Protein AF-A0A970YBD9-F1 (afdb_monomer_lite)

Radius of gyration: 17.01 Å; chains: 1; bounding box: 37×9×41 Å

pLDDT: mean 88.39, std 9.31, range [61.31, 98.38]

Foldseek 3Di:
DVVVVVVVVVVVVVVVVCVVCVCVVCVVVDDDDDPVPDD

Structure (mmCIF, N/CA/C/O backbone):
data_AF-A0A970YBD9-F1
#
_entry.id   AF-A0A970YBD9-F1
#
loop_
_atom_site.group_PDB
_atom_site.id
_atom_site.type_symbol
_atom_site.label_atom_id
_atom_site.label_alt_id
_atom_site.label_comp_id
_atom_site.label_asym_id
_atom_site.label_entity_id
_atom_site.label_seq_id
_atom_site.pdbx_PDB_ins_code
_atom_site.Cartn_x
_atom_site.Cartn_y
_atom_site.Cartn_z
_atom_site.occupancy
_atom_site.B_iso_or_equiv
_atom_site.auth_seq_id
_atom_site.auth_comp_id
_atom_site.auth_asym_id
_atom_site.auth_atom_id
_atom_site.pdbx_PDB_model_num
ATOM 1 N N . MET A 1 1 ? -13.643 3.516 21.644 1.00 61.31 1 MET A N 1
ATOM 2 C CA . MET A 1 1 ? -12.188 3.614 21.382 1.00 61.31 1 MET A CA 1
ATOM 3 C C . MET A 1 1 ? -11.631 2.430 20.585 1.00 61.31 1 MET A C 1
ATOM 5 O O . MET A 1 1 ? -11.260 2.643 19.444 1.00 61.31 1 MET A O 1
ATOM 9 N N . LYS A 1 2 ? -11.637 1.179 21.087 1.00 77.38 2 LYS A N 1
ATOM 10 C CA . LYS A 1 2 ? -11.033 0.011 20.387 1.00 77.38 2 LYS A CA 1
ATOM 11 C C . LYS A 1 2 ? -11.511 -0.220 18.938 1.00 77.38 2 LYS A C 1
ATOM 13 O O . LYS A 1 2 ? -10.694 -0.500 18.074 1.00 77.38 2 LYS A O 1
ATOM 18 N N . LYS A 1 3 ? -12.809 -0.040 18.653 1.00 89.56 3 LYS A N 1
ATOM 19 C CA . LYS A 1 3 ? -13.361 -0.163 17.286 1.00 89.56 3 LYS A CA 1
ATOM 20 C C . LYS A 1 3 ? -12.810 0.892 16.318 1.00 89.56 3 LYS A C 1
ATOM 22 O O . LYS A 1 3 ? -12.561 0.579 15.165 1.00 89.56 3 LYS A O 1
ATOM 27 N N . VAL A 1 4 ? -12.582 2.115 16.802 1.00 96.31 4 VAL A N 1
ATOM 28 C CA . VAL A 1 4 ? -12.024 3.214 15.996 1.00 96.31 4 VAL A CA 1
ATOM 29 C C . VAL A 1 4 ? -10.582 2.899 15.616 1.00 96.31 4 VAL A C 1
ATOM 31 O O . VAL A 1 4 ? -10.230 2.985 14.447 1.00 96.31 4 VAL A O 1
ATOM 34 N N . TYR A 1 5 ? -9.776 2.433 16.574 1.00 96.31 5 TYR A N 1
ATOM 35 C CA . TYR A 1 5 ? -8.411 1.989 16.285 1.00 96.31 5 TYR A CA 1
ATOM 36 C C . TYR A 1 5 ? -8.368 0.794 15.325 1.00 96.31 5 TYR A C 1
ATOM 38 O O . TYR A 1 5 ? -7.491 0.747 14.473 1.00 96.31 5 TYR A O 1
ATOM 46 N N . GLY A 1 6 ? -9.336 -0.127 15.403 1.00 97.19 6 GLY A N 1
ATOM 47 C CA . GLY A 1 6 ? -9.464 -1.224 14.438 1.00 97.19 6 GLY A CA 1
ATOM 48 C C . GLY A 1 6 ? -9.743 -0.741 13.010 1.00 97.19 6 GLY A C 1
ATOM 49 O O . GLY A 1 6 ? -9.126 -1.231 12.070 1.00 97.19 6 GLY A O 1
ATOM 50 N N . ILE A 1 7 ? -10.618 0.256 12.847 1.00 97.81 7 ILE A N 1
ATOM 51 C CA . ILE A 1 7 ? -10.904 0.864 11.537 1.00 97.81 7 ILE A CA 1
ATOM 52 C C . ILE A 1 7 ? -9.666 1.585 10.995 1.00 97.81 7 ILE A C 1
ATOM 54 O O . ILE A 1 7 ? -9.313 1.397 9.835 1.00 97.81 7 ILE A O 1
ATOM 58 N N . ILE A 1 8 ? -8.979 2.364 11.837 1.00 97.94 8 ILE A N 1
ATOM 59 C CA . ILE A 1 8 ? -7.744 3.059 11.447 1.00 97.94 8 ILE A CA 1
ATOM 60 C C . ILE A 1 8 ? -6.688 2.047 10.997 1.00 97.94 8 ILE A C 1
ATOM 62 O O . ILE A 1 8 ? -6.121 2.209 9.923 1.00 97.94 8 ILE A O 1
ATOM 66 N N . ALA A 1 9 ? -6.477 0.977 11.768 1.00 97.31 9 ALA A N 1
ATOM 67 C CA . ALA A 1 9 ? -5.528 -0.073 11.415 1.00 97.31 9 ALA A CA 1
ATOM 68 C C . ALA A 1 9 ? -5.865 -0.714 10.061 1.00 97.31 9 ALA A C 1
ATOM 70 O O . ALA A 1 9 ? -4.988 -0.819 9.209 1.00 97.31 9 ALA A O 1
ATOM 71 N N . ALA A 1 10 ? -7.133 -1.067 9.827 1.00 98.00 10 ALA A N 1
ATOM 72 C CA . ALA A 1 10 ? -7.565 -1.653 8.560 1.00 98.00 10 ALA A CA 1
ATOM 73 C C . ALA A 1 10 ? -7.307 -0.715 7.368 1.00 98.00 10 ALA A C 1
ATOM 75 O O . ALA A 1 10 ? -6.764 -1.149 6.351 1.00 98.00 10 ALA A O 1
ATOM 76 N N . ILE A 1 11 ? -7.632 0.575 7.506 1.00 98.38 11 ILE A N 1
ATOM 77 C CA . ILE A 1 11 ? -7.374 1.581 6.465 1.00 98.38 11 ILE A CA 1
ATOM 78 C C . ILE A 1 11 ? -5.870 1.706 6.206 1.00 98.38 11 ILE A C 1
ATOM 80 O O . ILE A 1 11 ? -5.441 1.656 5.053 1.00 98.38 11 ILE A O 1
ATOM 84 N N . SER A 1 12 ? -5.057 1.818 7.258 1.00 98.00 12 SER A N 1
ATOM 85 C CA . SER A 1 12 ? -3.601 1.908 7.132 1.00 98.00 12 SER A CA 1
ATOM 86 C C . SER A 1 12 ? -3.005 0.686 6.432 1.00 98.00 12 SER A C 1
ATOM 88 O O . SER A 1 12 ? -2.135 0.847 5.579 1.00 98.00 12 SER A O 1
ATOM 90 N N . THR A 1 13 ? -3.490 -0.523 6.732 1.00 97.88 13 THR A N 1
ATOM 91 C CA . THR A 1 13 ? -3.040 -1.752 6.065 1.00 97.88 13 THR A CA 1
ATOM 92 C C . THR A 1 13 ? -3.370 -1.743 4.575 1.00 97.88 13 THR A C 1
ATOM 94 O O . THR A 1 13 ? -2.509 -2.080 3.764 1.00 97.88 13 THR A O 1
ATOM 97 N N . VAL A 1 14 ? -4.579 -1.317 4.197 1.00 97.69 14 VAL A N 1
ATOM 98 C CA . VAL A 1 14 ? -4.974 -1.218 2.782 1.00 97.69 14 VAL A CA 1
ATOM 99 C C . VAL A 1 14 ? -4.097 -0.208 2.043 1.00 97.69 14 VAL A C 1
ATOM 101 O O . VAL A 1 14 ? -3.582 -0.514 0.969 1.00 97.69 14 VAL A O 1
ATOM 104 N N . VAL A 1 15 ? -3.867 0.970 2.629 1.00 97.19 15 VAL A N 1
ATOM 105 C CA . VAL A 1 15 ? -2.998 1.995 2.030 1.00 97.19 15 VAL A CA 1
ATOM 106 C C . VAL A 1 15 ? -1.570 1.474 1.867 1.00 97.19 15 VAL A C 1
ATOM 108 O O . VAL A 1 15 ? -0.997 1.606 0.787 1.00 97.19 15 VAL A O 1
ATOM 111 N N . ALA A 1 16 ? -1.006 0.834 2.893 1.00 96.94 16 ALA A N 1
ATOM 112 C CA . ALA A 1 16 ? 0.336 0.261 2.822 1.00 96.94 16 ALA A CA 1
ATOM 113 C C . ALA A 1 16 ? 0.454 -0.799 1.714 1.00 96.94 16 ALA A C 1
ATOM 115 O O . ALA A 1 16 ? 1.423 -0.787 0.956 1.00 96.94 16 ALA A O 1
ATOM 116 N N . ALA A 1 17 ? -0.548 -1.672 1.576 1.00 95.19 17 ALA A N 1
ATOM 117 C CA . ALA A 1 17 ? -0.578 -2.692 0.531 1.00 95.19 17 ALA A CA 1
ATOM 118 C C . ALA A 1 17 ? -0.634 -2.080 -0.880 1.00 95.19 17 ALA A C 1
ATOM 120 O O . ALA A 1 17 ? 0.080 -2.540 -1.774 1.00 95.19 17 ALA A O 1
ATOM 121 N N . LEU A 1 18 ? -1.435 -1.024 -1.073 1.00 93.12 18 LEU A N 1
ATOM 122 C CA . LEU A 1 18 ? -1.520 -0.301 -2.346 1.00 93.12 18 LEU A CA 1
ATOM 123 C C . LEU A 1 18 ? -0.199 0.388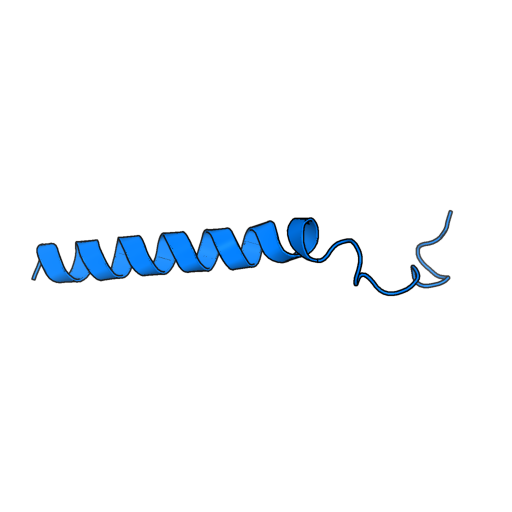 -2.700 1.00 93.12 18 LEU A C 1
ATOM 125 O O . LEU A 1 18 ? 0.255 0.281 -3.836 1.00 93.12 18 LEU A O 1
ATOM 129 N N . VAL A 1 19 ? 0.444 1.052 -1.734 1.00 93.56 19 VAL A N 1
ATOM 130 C CA . VAL A 1 19 ? 1.738 1.719 -1.948 1.00 93.56 19 VAL A CA 1
ATOM 131 C C . VAL A 1 19 ? 2.820 0.696 -2.288 1.00 93.56 19 VAL A C 1
ATOM 133 O O . VAL A 1 19 ? 3.517 0.866 -3.286 1.00 93.56 19 VAL A O 1
ATOM 136 N N . ALA A 1 20 ? 2.926 -0.393 -1.523 1.00 92.25 20 ALA A N 1
ATOM 137 C CA . ALA A 1 20 ? 3.926 -1.434 -1.760 1.00 92.25 20 ALA A CA 1
ATOM 138 C C . ALA A 1 20 ? 3.741 -2.131 -3.119 1.00 92.25 20 ALA A C 1
ATOM 140 O O . ALA A 1 20 ? 4.717 -2.403 -3.812 1.00 92.25 20 ALA A O 1
ATOM 141 N N . SER A 1 21 ? 2.492 -2.375 -3.527 1.00 89.56 21 SER A N 1
ATOM 142 C CA . SER A 1 21 ? 2.183 -3.056 -4.794 1.00 89.56 21 SER A CA 1
ATOM 143 C C . SER A 1 21 ? 2.174 -2.117 -6.003 1.00 89.56 21 SER A C 1
ATOM 145 O O . SER A 1 21 ? 2.082 -2.584 -7.137 1.00 89.56 21 SER A O 1
ATOM 147 N N . SER A 1 22 ? 2.264 -0.800 -5.795 1.00 88.25 22 SER A N 1
ATOM 148 C CA . SER A 1 22 ? 2.147 0.192 -6.869 1.00 88.25 22 SER A CA 1
ATOM 149 C C . SER A 1 22 ? 3.201 -0.001 -7.964 1.00 88.25 22 SER A C 1
ATOM 151 O O . SER A 1 22 ? 2.857 0.049 -9.140 1.00 88.25 22 SER A O 1
ATOM 153 N N . ALA A 1 23 ? 4.447 -0.332 -7.614 1.00 80.88 23 ALA A N 1
ATOM 154 C CA . ALA A 1 23 ? 5.498 -0.603 -8.598 1.00 80.88 23 ALA A CA 1
ATOM 155 C C . ALA A 1 23 ? 5.154 -1.790 -9.518 1.00 80.88 23 ALA A C 1
ATOM 157 O O . ALA A 1 23 ? 5.450 -1.752 -10.709 1.00 80.88 23 ALA A O 1
ATOM 158 N N . CYS A 1 24 ? 4.481 -2.816 -8.984 1.00 80.75 24 CYS A N 1
ATOM 159 C CA . CYS A 1 24 ? 4.034 -3.980 -9.750 1.00 80.75 24 CYS A CA 1
ATOM 160 C C . CYS A 1 24 ? 2.786 -3.690 -10.590 1.00 80.75 24 CYS A C 1
ATOM 162 O O . CYS A 1 24 ? 2.623 -4.279 -11.649 1.00 80.75 24 CYS A O 1
ATOM 164 N N . VAL A 1 25 ? 1.898 -2.801 -10.135 1.00 80.81 25 VAL A N 1
ATOM 165 C CA . VAL A 1 25 ? 0.677 -2.423 -10.870 1.00 80.81 25 VAL A CA 1
ATOM 166 C C . VAL A 1 25 ? 0.991 -1.442 -12.003 1.00 80.81 25 VAL A C 1
ATOM 168 O O . VAL A 1 25 ? 0.460 -1.575 -13.102 1.00 80.81 2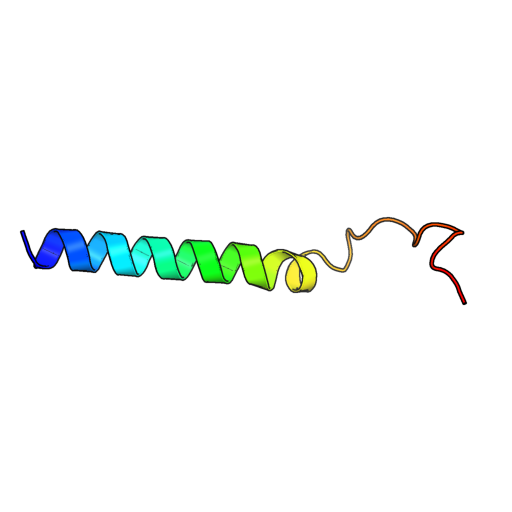5 VAL A O 1
ATOM 171 N N . PHE A 1 26 ? 1.885 -0.482 -11.764 1.00 77.62 26 PHE A N 1
ATOM 172 C CA . PHE A 1 26 ? 2.272 0.550 -12.729 1.00 77.62 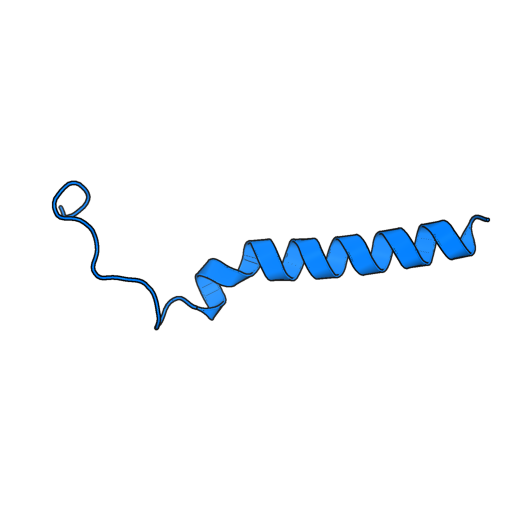26 PHE A CA 1
ATOM 173 C C . PHE A 1 26 ? 3.519 0.181 -13.546 1.00 77.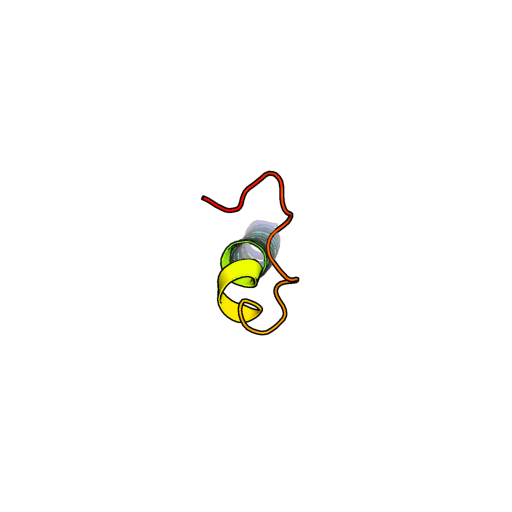62 26 PHE A C 1
ATOM 175 O O . PHE A 1 26 ? 4.118 1.061 -14.158 1.00 77.62 26 PHE A O 1
ATOM 182 N N . PHE A 1 27 ? 3.903 -1.101 -13.603 1.00 72.94 27 PHE A N 1
ATOM 183 C CA . PHE A 1 27 ? 5.101 -1.553 -14.324 1.00 72.94 27 PHE A CA 1
ATOM 184 C C . PHE A 1 27 ? 5.107 -1.140 -15.809 1.00 72.94 27 PHE A C 1
ATOM 186 O O . PHE A 1 27 ? 6.159 -0.859 -16.365 1.00 72.94 27 PHE A O 1
ATOM 193 N N . ILE A 1 28 ? 3.929 -1.034 -16.439 1.00 71.44 28 ILE A N 1
ATOM 194 C CA . ILE A 1 28 ? 3.774 -0.598 -17.841 1.00 71.44 28 ILE A CA 1
ATOM 195 C C . ILE A 1 28 ? 4.104 0.896 -18.011 1.00 71.44 28 ILE A C 1
ATOM 197 O O . ILE A 1 28 ? 4.489 1.330 -19.091 1.00 71.44 28 ILE A O 1
ATOM 201 N N . TYR A 1 29 ? 3.962 1.685 -16.944 1.00 70.94 29 TYR A N 1
ATOM 202 C CA . TYR A 1 29 ? 4.281 3.113 -16.913 1.00 70.94 29 TYR A CA 1
ATOM 203 C C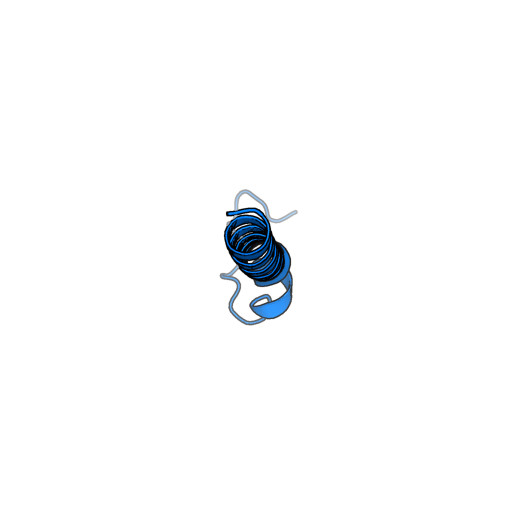 . TYR A 1 29 ? 5.679 3.394 -16.345 1.00 70.94 29 TYR A C 1
ATOM 205 O O . TYR A 1 29 ? 6.005 4.554 -16.078 1.00 70.94 29 TYR A O 1
ATOM 213 N N . GLN A 1 30 ? 6.503 2.360 -16.126 1.00 79.31 30 GLN A N 1
ATOM 214 C CA . GLN A 1 30 ? 7.878 2.588 -15.705 1.00 79.31 30 GLN A CA 1
ATOM 215 C C . GLN A 1 30 ? 8.655 3.313 -16.815 1.00 79.31 30 GLN A C 1
ATOM 217 O O . GLN A 1 30 ? 8.524 2.968 -17.990 1.00 79.31 30 GLN A O 1
ATOM 222 N N . PRO A 1 31 ? 9.449 4.336 -16.459 1.00 83.06 31 PRO A N 1
ATOM 223 C CA . PRO A 1 31 ? 10.324 5.004 -17.408 1.00 83.06 31 PRO A CA 1
ATOM 224 C C . PRO A 1 31 ? 11.366 4.025 -17.955 1.00 83.06 31 PRO A C 1
ATOM 226 O O . PRO A 1 31 ? 11.672 3.010 -17.331 1.00 83.06 31 PRO A O 1
ATOM 229 N N . GLU A 1 32 ? 11.940 4.367 -19.108 1.00 86.25 32 GLU A N 1
ATOM 230 C CA . GLU A 1 32 ? 13.102 3.649 -19.624 1.00 86.25 32 GLU A CA 1
ATOM 231 C C . GLU A 1 32 ? 14.207 3.616 -18.558 1.00 86.25 32 GLU A C 1
ATOM 233 O O . GLU A 1 32 ? 14.487 4.622 -17.895 1.00 86.25 32 GLU A O 1
ATOM 238 N N . GLU A 1 33 ? 14.811 2.443 -18.376 1.00 86.25 33 GLU A N 1
ATOM 239 C CA . GLU A 1 33 ? 15.854 2.232 -17.382 1.00 86.25 33 GLU A CA 1
ATOM 240 C C . GLU A 1 33 ? 17.031 3.200 -17.612 1.00 86.25 33 GLU A C 1
ATOM 242 O O . GLU A 1 33 ? 17.518 3.337 -18.745 1.00 86.25 33 GLU A O 1
ATOM 247 N N . PRO A 1 34 ? 17.520 3.898 -16.568 1.00 90.25 34 PRO A N 1
ATOM 248 C CA . PRO A 1 34 ? 18.615 4.840 -16.732 1.00 90.25 34 PRO A CA 1
ATOM 249 C C . PRO A 1 34 ? 19.881 4.121 -17.203 1.00 90.25 34 PRO A C 1
ATOM 251 O O . PRO A 1 34 ? 20.197 3.016 -16.773 1.00 90.25 34 PRO A O 1
ATOM 254 N N . LYS A 1 35 ? 20.675 4.803 -18.038 1.00 91.50 35 LYS A N 1
ATOM 255 C CA . LYS A 1 35 ? 21.920 4.259 -18.614 1.00 91.50 35 LYS A CA 1
ATOM 256 C C . LYS A 1 35 ? 22.909 3.710 -17.584 1.00 91.50 35 LYS A C 1
ATOM 258 O O . LYS A 1 35 ? 23.714 2.865 -17.936 1.00 91.50 35 LYS A O 1
ATOM 263 N N . SER A 1 36 ? 22.873 4.206 -16.350 1.00 93.50 36 SER A N 1
ATOM 264 C CA . SER A 1 36 ? 23.738 3.755 -15.257 1.00 93.50 36 SER A CA 1
ATOM 265 C C . SER A 1 36 ? 23.335 2.412 -14.642 1.00 93.50 36 SER A C 1
ATOM 267 O O . SER A 1 36 ? 24.103 1.889 -13.843 1.00 93.50 36 SER A O 1
ATOM 269 N N . LEU A 1 37 ? 22.126 1.918 -14.929 1.00 85.56 37 LEU A N 1
ATOM 270 C CA . LEU A 1 37 ? 21.575 0.669 -14.387 1.00 85.56 37 LEU A CA 1
ATOM 271 C C . LEU A 1 37 ? 21.388 -0.423 -15.449 1.00 85.56 37 LEU A C 1
ATOM 273 O O . LEU A 1 37 ? 21.196 -1.572 -15.082 1.00 85.56 37 LEU A O 1
ATOM 277 N N . ARG A 1 38 ? 21.492 -0.077 -16.738 1.00 87.88 38 ARG A N 1
ATOM 278 C CA . ARG A 1 38 ? 21.483 -1.044 -17.842 1.00 87.88 38 ARG A CA 1
ATOM 279 C C . ARG A 1 38 ? 22.754 -1.906 -17.791 1.00 87.88 38 ARG A C 1
ATOM 281 O O . ARG A 1 38 ? 23.841 -1.330 -17.729 1.00 87.88 38 ARG A O 1
ATOM 288 N N . ASP A 1 39 ? 22.597 -3.232 -17.847 1.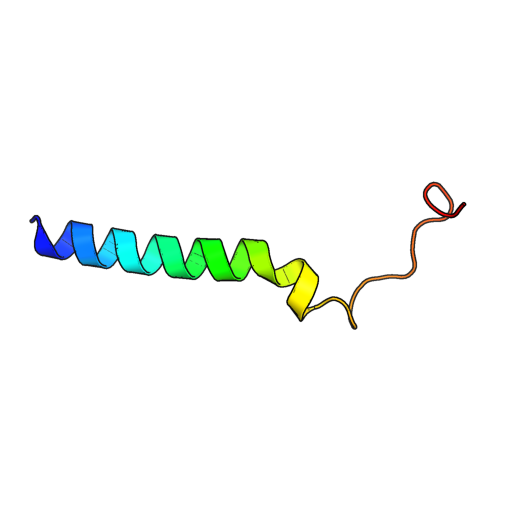00 81.12 39 ASP A N 1
ATOM 289 C CA . ASP A 1 39 ? 23.698 -4.203 -18.025 1.00 81.12 39 ASP A CA 1
ATOM 290 C C . ASP A 1 39 ? 24.489 -3.968 -19.329 1.00 81.12 39 ASP A C 1
ATOM 292 O O . ASP A 1 39 ? 23.865 -3.638 -20.373 1.00 81.12 39 ASP A O 1
#

Sequence (39 aa):
MKKVYGIIAAISTVVAALVASSACVFFIYQPEEPKSLRD

Secondary structure (DSSP, 8-state):
-HHHHHHHHHHHHHHHHHHHHHHHHSGGGPPPPPTTT--